Protein AF-A0A9X4ACW6-F1 (afdb_monomer_lite)

Secondary structure (DSSP, 8-state):
-PPEEEEEESS-TTS-S--EEEPPPTT---PPPGGGTEEEEEE-TTS-B-GGG-EEE-TT--TTS-EEEEEEEEEE-TT--EEEEEEEEEEE-HHHHHHHHTTPPPHHHHHHHHHHHHHHHHHHHHHHHHHHHHHHHHHHHHHHHHHT-

Radius of gyration: 24.6 Å; chains: 1; bounding box: 65×31×66 Å

Organism: Lactobacillus amylovorus (NCBI:txid1604)

Sequence (149 aa):
MNPTIKVLNLQDPKADPNPYVEAVSSDDDVTYNLEDWVKVIAKDSAGHDISDRVVYDASAVDYTKAGDYPVEVSVMDDQFNMSSAFFTVHVLSPKEVRMVESGRPLRRESEVKRVARAEKIERIVDKISYIVIFAVIIGVLIFTYLDAF

pLDDT: mean 88.84, std 5.5, range [67.12, 96.38]

Foldseek 3Di:
DAKDKDKAFPVDRVDALAEEAEQDAPPDPDDDDSVVTIDMWIADPVGDTPSVQKDKDCVQDHSNDFDWGKIKIKGADPVRHIDIDIHIHGHDYPVRVVCVVVVHDDPVRVVVVVVVVVVVVVVVVVVVVVVVVVVVVVVVVVVVVVVVD

Structure (mmCIF, N/CA/C/O backbone):
data_AF-A0A9X4ACW6-F1
#
_entry.id   AF-A0A9X4ACW6-F1
#
loop_
_atom_site.group_PDB
_atom_site.id
_atom_site.type_symbol
_atom_site.label_atom_id
_atom_site.label_alt_id
_atom_site.label_comp_id
_atom_site.label_asym_id
_atom_site.label_entity_id
_atom_site.label_seq_id
_atom_site.pdbx_PDB_ins_code
_atom_site.Cartn_x
_atom_site.Cartn_y
_atom_site.Cartn_z
_atom_site.occupancy
_atom_site.B_iso_or_equiv
_atom_site.auth_seq_id
_atom_site.auth_comp_id
_atom_site.auth_asym_id
_atom_site.auth_atom_id
_atom_site.pdbx_PDB_model_num
ATOM 1 N N . MET A 1 1 ? 20.607 -6.029 -10.279 1.00 81.69 1 MET A N 1
ATOM 2 C CA . MET A 1 1 ? 20.011 -4.965 -9.434 1.00 81.69 1 MET A CA 1
ATOM 3 C C . MET A 1 1 ? 18.516 -5.118 -9.582 1.00 81.69 1 MET A C 1
ATOM 5 O O . MET A 1 1 ? 18.087 -5.351 -10.700 1.00 81.69 1 MET A O 1
ATOM 9 N N . ASN A 1 2 ? 17.753 -5.029 -8.497 1.00 89.81 2 ASN A N 1
ATOM 10 C CA . ASN A 1 2 ? 16.322 -5.319 -8.560 1.00 89.81 2 ASN A CA 1
ATOM 11 C C . ASN A 1 2 ? 15.560 -4.203 -9.292 1.00 89.81 2 ASN A C 1
ATOM 13 O O . ASN A 1 2 ? 15.958 -3.035 -9.189 1.00 89.81 2 ASN A O 1
ATOM 17 N N . PRO A 1 3 ? 14.466 -4.537 -9.994 1.00 92.44 3 PRO A N 1
ATOM 18 C CA . PRO A 1 3 ? 13.597 -3.539 -10.592 1.00 92.44 3 PRO A CA 1
ATOM 19 C C . PRO A 1 3 ? 12.916 -2.677 -9.521 1.00 92.44 3 PRO A C 1
ATOM 21 O O . PRO A 1 3 ? 12.760 -3.066 -8.359 1.00 92.44 3 PRO A O 1
ATOM 24 N N . THR A 1 4 ? 12.504 -1.476 -9.913 1.00 94.62 4 THR A N 1
ATOM 25 C CA . THR A 1 4 ? 11.766 -0.548 -9.049 1.00 94.62 4 THR A CA 1
ATOM 26 C C . THR A 1 4 ? 10.294 -0.554 -9.429 1.00 94.62 4 THR A C 1
ATOM 28 O O . THR A 1 4 ? 9.976 -0.381 -10.602 1.00 94.62 4 THR A O 1
ATOM 31 N N . ILE A 1 5 ? 9.408 -0.667 -8.438 1.00 95.00 5 ILE A N 1
ATOM 32 C CA . ILE A 1 5 ? 7.956 -0.555 -8.610 1.00 95.00 5 ILE A CA 1
ATOM 33 C C . ILE A 1 5 ? 7.465 0.733 -7.948 1.00 95.00 5 ILE A C 1
ATOM 35 O O . ILE A 1 5 ? 7.887 1.085 -6.845 1.00 95.00 5 ILE A O 1
ATOM 39 N N . LYS A 1 6 ? 6.555 1.437 -8.620 1.00 94.44 6 LYS A N 1
ATOM 40 C CA . LYS A 1 6 ? 5.782 2.546 -8.060 1.00 94.44 6 LYS A CA 1
ATOM 41 C C . LYS A 1 6 ? 4.303 2.301 -8.309 1.00 94.44 6 LYS A C 1
ATOM 43 O O . LYS A 1 6 ? 3.891 2.197 -9.459 1.00 94.44 6 LYS A O 1
ATOM 48 N N . VAL A 1 7 ? 3.522 2.260 -7.236 1.00 93.94 7 VAL A N 1
ATOM 49 C CA . VAL A 1 7 ? 2.059 2.215 -7.299 1.00 93.94 7 VAL A CA 1
ATOM 50 C C . VAL A 1 7 ? 1.537 3.636 -7.124 1.00 93.94 7 VAL A C 1
ATOM 52 O O . VAL A 1 7 ? 1.929 4.328 -6.184 1.00 93.94 7 VAL A O 1
ATOM 55 N N . LEU A 1 8 ? 0.706 4.088 -8.055 1.00 93.06 8 LEU A N 1
ATOM 56 C CA . LEU A 1 8 ? 0.144 5.434 -8.090 1.00 93.06 8 LEU A CA 1
ATOM 57 C C . LEU A 1 8 ? -1.377 5.349 -8.153 1.00 93.06 8 LEU A C 1
ATOM 59 O O . LEU A 1 8 ? -1.923 4.438 -8.769 1.00 93.06 8 LEU A O 1
ATOM 63 N N . ASN A 1 9 ? -2.057 6.330 -7.574 1.00 92.12 9 ASN A N 1
ATOM 64 C CA . ASN A 1 9 ? -3.482 6.508 -7.810 1.00 92.12 9 ASN A CA 1
ATOM 65 C C . ASN A 1 9 ? -3.703 6.937 -9.273 1.00 92.12 9 ASN A C 1
ATOM 67 O O . ASN A 1 9 ? -2.991 7.813 -9.780 1.00 92.12 9 ASN A O 1
ATOM 71 N N . LEU A 1 10 ? -4.660 6.306 -9.959 1.00 90.06 10 LEU A N 1
ATOM 72 C CA . LEU A 1 10 ? -4.919 6.563 -11.379 1.00 90.06 10 LEU A CA 1
ATOM 73 C C . LEU A 1 10 ? -5.471 7.976 -11.633 1.00 90.06 10 LEU A C 1
ATOM 75 O O . LEU A 1 10 ? -5.164 8.579 -12.662 1.00 90.06 10 LEU A O 1
ATOM 79 N N . GLN A 1 11 ? -6.265 8.508 -10.701 1.00 88.62 11 GLN A N 1
ATOM 80 C CA . GLN A 1 11 ? -6.917 9.814 -10.828 1.00 88.62 11 GLN A CA 1
ATOM 81 C C . GLN A 1 11 ? -5.981 10.966 -10.445 1.00 88.62 11 GLN A C 1
ATOM 83 O O . GLN A 1 11 ? -5.925 11.974 -11.150 1.00 88.62 11 GLN A O 1
ATOM 88 N N . ASP A 1 12 ? -5.225 10.818 -9.356 1.00 88.81 12 ASP A N 1
ATOM 89 C CA . ASP A 1 12 ? -4.235 11.805 -8.914 1.00 88.81 12 ASP A CA 1
ATOM 90 C C . ASP A 1 12 ? -2.945 11.118 -8.438 1.00 88.81 12 ASP A C 1
ATOM 92 O O . ASP A 1 12 ? -2.895 10.645 -7.307 1.00 88.81 12 ASP A O 1
ATOM 96 N N . PRO A 1 13 ? -1.850 11.141 -9.219 1.00 89.44 13 PRO A N 1
ATOM 97 C CA . PRO A 1 13 ? -0.582 10.510 -8.846 1.00 89.44 13 PRO A CA 1
ATOM 98 C C . PRO A 1 13 ? 0.053 10.992 -7.529 1.00 89.44 13 PRO A C 1
ATOM 100 O O . PRO A 1 13 ? 1.030 10.388 -7.083 1.00 89.44 13 PRO A O 1
ATOM 103 N N . LYS A 1 14 ? -0.421 12.101 -6.941 1.00 85.81 14 LYS A N 1
ATOM 104 C CA . LYS A 1 14 ? 0.024 12.597 -5.627 1.00 85.81 14 LYS A CA 1
ATOM 105 C C . LYS A 1 14 ? -0.871 12.146 -4.473 1.00 85.81 14 LYS A C 1
ATOM 107 O O . LYS A 1 14 ? -0.466 12.300 -3.320 1.00 85.81 14 LYS A O 1
ATOM 112 N N . ALA A 1 15 ? -2.068 11.652 -4.770 1.00 86.81 15 ALA A N 1
ATOM 113 C CA . ALA A 1 15 ? -2.978 11.105 -3.783 1.00 86.81 15 ALA A CA 1
ATOM 114 C C . ALA A 1 15 ? -2.515 9.720 -3.313 1.00 86.81 15 ALA A C 1
ATOM 116 O O . ALA A 1 15 ? -1.642 9.086 -3.911 1.00 86.81 15 ALA A O 1
ATOM 117 N N . ASP A 1 16 ? -3.116 9.260 -2.218 1.00 87.38 16 ASP A N 1
ATOM 118 C CA . ASP A 1 16 ? -2.911 7.904 -1.724 1.00 87.38 16 ASP A CA 1
ATOM 119 C C . ASP A 1 16 ? -3.352 6.887 -2.805 1.00 87.38 16 ASP A C 1
ATOM 121 O O . ASP A 1 16 ? -4.476 6.995 -3.314 1.00 87.38 16 ASP A O 1
ATOM 125 N N . PRO A 1 17 ? -2.486 5.935 -3.208 1.00 89.50 17 PRO A N 1
ATOM 126 C CA . PRO A 1 17 ? -2.845 4.880 -4.152 1.00 89.50 17 PRO A CA 1
ATOM 127 C C . PRO A 1 17 ? -3.859 3.872 -3.598 1.00 89.50 17 PRO A C 1
ATOM 129 O O . PRO A 1 17 ? -4.384 3.091 -4.381 1.00 89.50 17 PRO A O 1
ATOM 132 N N . ASN A 1 18 ? -4.139 3.864 -2.292 1.00 91.06 18 ASN A N 1
ATOM 133 C CA . ASN A 1 18 ? -5.057 2.915 -1.664 1.00 91.06 18 ASN A CA 1
ATOM 134 C C . ASN A 1 18 ? -6.530 3.263 -1.971 1.00 91.06 18 ASN A C 1
ATOM 136 O O . ASN A 1 18 ? -7.016 4.307 -1.520 1.00 91.06 18 ASN A O 1
ATOM 140 N N . PRO A 1 19 ? -7.268 2.421 -2.721 1.00 90.06 19 PRO A N 1
ATOM 141 C CA . PRO A 1 19 ? -8.664 2.690 -3.045 1.00 90.06 19 PRO A CA 1
ATOM 142 C C . PRO A 1 19 ? -9.606 2.368 -1.879 1.00 90.06 19 PRO A C 1
ATOM 144 O O . PRO A 1 19 ? -9.357 1.464 -1.079 1.00 90.06 19 PRO A O 1
ATOM 147 N N . TYR A 1 20 ? -10.736 3.077 -1.842 1.00 88.06 20 TYR A N 1
ATOM 148 C CA . TYR A 1 20 ? -11.863 2.809 -0.950 1.00 88.06 20 TYR A CA 1
ATOM 149 C C . TYR A 1 20 ? -13.054 2.335 -1.776 1.00 88.06 20 TYR A C 1
ATOM 151 O O . TYR A 1 20 ? -13.454 3.015 -2.722 1.00 88.06 20 TYR A O 1
ATOM 159 N N . VAL A 1 21 ? -13.626 1.191 -1.414 1.00 89.50 21 VAL A N 1
ATOM 160 C CA . VAL A 1 21 ? -14.742 0.562 -2.133 1.00 89.50 21 VAL A CA 1
ATOM 161 C C . VAL A 1 21 ? -15.837 0.164 -1.162 1.00 89.50 21 VAL A C 1
ATOM 163 O O . VAL A 1 21 ? -15.552 -0.195 -0.024 1.00 89.50 21 VAL A O 1
ATOM 166 N N . GLU A 1 22 ? -17.095 0.238 -1.581 1.00 89.50 22 GLU A N 1
ATOM 167 C CA . GLU A 1 22 ? -18.204 -0.281 -0.780 1.00 89.50 22 GLU A CA 1
ATOM 168 C C . GLU A 1 22 ? -18.274 -1.808 -0.898 1.00 89.50 22 GLU A C 1
ATOM 170 O O . GLU A 1 22 ? -18.028 -2.366 -1.966 1.00 89.50 22 GLU A O 1
ATOM 175 N N . ALA A 1 23 ? -18.599 -2.479 0.207 1.00 88.50 23 ALA A N 1
ATOM 176 C CA . ALA A 1 23 ? -18.815 -3.914 0.229 1.00 88.50 23 ALA A CA 1
ATOM 177 C C . ALA A 1 23 ? -20.022 -4.284 -0.644 1.00 88.50 23 ALA A C 1
ATOM 179 O O . ALA A 1 23 ? -21.119 -3.754 -0.447 1.00 88.50 23 ALA A O 1
ATOM 180 N N . VAL A 1 24 ? -19.822 -5.213 -1.574 1.00 87.12 24 VAL A N 1
ATOM 181 C CA . VAL A 1 24 ? -20.888 -5.737 -2.439 1.00 87.12 24 VAL A CA 1
ATOM 182 C C . VAL A 1 24 ? -21.688 -6.810 -1.713 1.00 87.12 24 VAL A C 1
ATOM 184 O O . VAL A 1 24 ? -21.199 -7.429 -0.762 1.00 87.12 24 VAL A O 1
ATOM 187 N N . SER A 1 25 ? -22.937 -7.034 -2.128 1.00 80.88 25 SER A N 1
ATOM 188 C CA . SER A 1 25 ? -23.693 -8.149 -1.563 1.00 80.88 25 SER A CA 1
ATOM 189 C C . SER A 1 25 ? -23.102 -9.472 -2.055 1.00 80.88 25 SER A C 1
ATOM 191 O O . SER A 1 25 ? -22.572 -9.554 -3.159 1.00 80.88 25 SER A O 1
ATOM 193 N N . SER A 1 26 ? -23.195 -10.526 -1.242 1.00 75.75 26 SER A N 1
ATOM 194 C CA . SER A 1 26 ? -22.723 -11.866 -1.622 1.00 75.75 26 SER A CA 1
ATOM 195 C C . SER A 1 26 ? -23.455 -12.454 -2.831 1.00 75.75 26 SER A C 1
ATOM 197 O O . SER A 1 26 ? -22.985 -13.432 -3.405 1.00 75.75 26 SER A O 1
ATOM 199 N N . ASP A 1 27 ? -24.610 -11.882 -3.177 1.00 74.69 27 ASP A N 1
ATOM 200 C CA . ASP A 1 27 ? -25.443 -12.305 -4.299 1.00 74.69 27 ASP A CA 1
ATOM 201 C C . ASP A 1 27 ? -25.062 -11.580 -5.604 1.00 74.69 27 ASP A C 1
ATOM 203 O O . ASP A 1 27 ? -25.511 -11.982 -6.679 1.00 74.69 27 ASP A O 1
ATOM 207 N N . ASP A 1 28 ? -24.221 -10.541 -5.525 1.00 76.56 28 ASP A N 1
ATOM 208 C CA . ASP A 1 28 ? -23.743 -9.791 -6.681 1.00 76.56 28 ASP A CA 1
ATOM 209 C C . ASP A 1 28 ? -22.416 -10.375 -7.191 1.00 76.56 28 ASP A C 1
ATOM 211 O O . ASP A 1 28 ? -21.410 -10.410 -6.482 1.00 76.56 28 ASP A O 1
ATOM 215 N N . ASP A 1 29 ? -22.385 -10.782 -8.460 1.00 70.06 29 ASP A N 1
ATOM 216 C CA . ASP A 1 29 ? -21.148 -11.164 -9.150 1.00 70.06 29 ASP A CA 1
ATOM 217 C C . ASP A 1 29 ? -20.430 -9.905 -9.661 1.00 70.06 29 ASP A C 1
ATOM 219 O O . ASP A 1 29 ? -20.520 -9.529 -10.833 1.00 70.06 29 ASP A O 1
ATOM 223 N N . VAL A 1 30 ? -19.782 -9.181 -8.744 1.00 75.12 30 VAL A N 1
ATOM 224 C CA . VAL A 1 30 ? -18.997 -7.987 -9.078 1.00 75.12 30 VAL A CA 1
ATOM 225 C C . VAL A 1 30 ? -17.527 -8.362 -9.192 1.00 75.12 30 VAL A C 1
ATOM 227 O O . VAL A 1 30 ? -16.854 -8.635 -8.202 1.00 75.12 30 VAL A O 1
ATOM 230 N N . THR A 1 31 ? -17.010 -8.317 -10.417 1.00 74.25 31 THR A N 1
ATOM 231 C CA . THR A 1 31 ? -15.571 -8.398 -10.677 1.00 74.25 31 THR A CA 1
ATOM 232 C C . THR A 1 31 ? -14.998 -6.987 -10.768 1.00 74.25 31 THR A C 1
ATOM 234 O O . THR A 1 31 ? -15.375 -6.217 -11.651 1.00 74.25 31 THR A O 1
ATOM 237 N N . TYR A 1 32 ? -14.076 -6.648 -9.870 1.00 81.81 32 TYR A N 1
ATOM 238 C CA . TYR A 1 32 ? -13.339 -5.387 -9.914 1.00 81.81 32 TYR A CA 1
ATOM 239 C C . TYR A 1 32 ? -12.023 -5.549 -10.673 1.00 81.81 32 TYR A C 1
ATOM 241 O O . TYR A 1 32 ? -11.275 -6.493 -10.418 1.00 81.81 32 TYR A O 1
ATOM 249 N N . ASN A 1 33 ? -11.713 -4.607 -11.567 1.00 87.38 33 ASN A N 1
ATOM 250 C CA . ASN A 1 33 ? -10.390 -4.514 -12.171 1.00 87.38 33 ASN A CA 1
ATOM 251 C C . ASN A 1 33 ? -9.539 -3.503 -11.390 1.00 87.38 33 ASN A C 1
ATOM 253 O O . ASN A 1 33 ? -9.882 -2.328 -11.292 1.00 87.38 33 ASN A O 1
ATOM 257 N N . LEU A 1 34 ? -8.416 -3.952 -10.826 1.00 87.75 34 LEU A N 1
ATOM 258 C CA . LEU A 1 34 ? -7.535 -3.094 -10.027 1.00 87.75 34 LEU A CA 1
ATOM 259 C C . LEU A 1 34 ? -6.911 -1.960 -10.849 1.00 87.75 34 LEU A C 1
ATOM 261 O O . LEU A 1 34 ? -6.634 -0.887 -10.311 1.00 87.75 34 LEU A O 1
ATOM 265 N N . GLU A 1 35 ? -6.731 -2.178 -12.151 1.00 88.19 35 GLU A N 1
ATOM 266 C CA . GLU A 1 35 ? -6.189 -1.181 -13.078 1.00 88.19 35 GLU A CA 1
ATOM 267 C C . GLU A 1 35 ? -7.095 0.050 -13.229 1.00 88.19 35 GLU A C 1
ATOM 269 O O . GLU A 1 35 ? -6.618 1.108 -13.637 1.00 88.19 35 GLU A O 1
ATOM 274 N N . ASP A 1 36 ? -8.372 -0.046 -12.840 1.00 89.00 36 ASP A N 1
ATOM 275 C CA . ASP A 1 36 ? -9.300 1.092 -12.827 1.00 89.00 36 ASP A CA 1
ATOM 276 C C . ASP A 1 36 ? -9.019 2.064 -11.667 1.00 89.00 36 ASP A C 1
ATOM 278 O O . ASP A 1 36 ? -9.495 3.204 -11.664 1.00 89.00 36 ASP A O 1
ATOM 282 N N . TRP A 1 37 ? -8.249 1.634 -10.663 1.00 88.88 37 TRP A N 1
ATOM 283 C CA . TRP A 1 37 ? -7.966 2.413 -9.454 1.00 88.88 37 TRP A CA 1
ATOM 284 C C . TRP A 1 37 ? -6.507 2.822 -9.342 1.00 88.88 37 TRP A C 1
ATOM 286 O O . TRP A 1 37 ? -6.203 3.946 -8.924 1.00 88.88 37 TRP A O 1
ATOM 296 N N . VAL A 1 38 ? -5.603 1.920 -9.718 1.00 92.19 38 VAL A N 1
ATOM 297 C CA . VAL A 1 38 ? -4.166 2.120 -9.561 1.00 92.19 38 VAL A CA 1
ATOM 298 C C . VAL A 1 38 ? -3.437 2.033 -10.889 1.00 92.19 38 VAL A C 1
ATOM 300 O O . VAL A 1 38 ? -3.741 1.225 -11.759 1.00 92.19 38 VAL A O 1
ATOM 303 N N . LYS A 1 39 ? -2.404 2.861 -11.014 1.00 93.75 39 LYS A N 1
ATOM 304 C CA . LYS A 1 39 ? -1.408 2.784 -12.071 1.00 93.75 39 LYS A CA 1
ATOM 305 C C . LYS A 1 39 ? -0.099 2.292 -11.480 1.00 93.75 39 LYS A C 1
ATOM 307 O O . LYS A 1 39 ? 0.524 2.993 -10.680 1.00 93.75 39 LYS A O 1
ATOM 312 N N . VAL A 1 40 ? 0.353 1.124 -11.917 1.00 94.38 40 VAL A N 1
ATOM 313 C CA . VAL A 1 40 ? 1.677 0.612 -11.562 1.00 94.38 40 VAL A CA 1
ATOM 314 C C . VAL A 1 40 ? 2.678 0.986 -12.645 1.00 94.38 40 VAL A C 1
ATOM 316 O O . VAL A 1 40 ? 2.431 0.807 -13.833 1.00 94.38 40 VAL A O 1
ATOM 319 N N . ILE A 1 41 ? 3.816 1.530 -12.220 1.00 94.31 41 ILE A N 1
ATOM 320 C CA . ILE A 1 41 ? 4.968 1.796 -13.076 1.00 94.31 41 ILE A CA 1
ATOM 321 C C . ILE A 1 41 ? 6.136 0.969 -12.555 1.00 94.31 41 ILE A C 1
ATOM 323 O O . ILE A 1 41 ? 6.565 1.156 -11.412 1.00 94.31 41 ILE A O 1
ATOM 327 N N . ALA A 1 42 ? 6.676 0.100 -13.401 1.00 95.75 42 ALA A N 1
ATOM 328 C CA . ALA A 1 42 ? 7.852 -0.699 -13.110 1.00 95.75 42 ALA A CA 1
ATOM 329 C C . ALA A 1 42 ? 9.002 -0.333 -14.053 1.00 95.75 42 ALA A C 1
ATOM 331 O O . ALA A 1 42 ? 8.814 -0.167 -15.258 1.00 95.75 42 ALA A O 1
ATOM 332 N N . LYS A 1 43 ? 10.206 -0.193 -13.496 1.00 94.94 43 LYS A N 1
ATOM 333 C CA . LYS A 1 43 ? 11.428 0.057 -14.266 1.00 94.94 43 LYS A CA 1
ATOM 334 C C . LYS A 1 43 ? 12.513 -0.941 -13.916 1.00 94.94 43 LYS A C 1
ATOM 336 O O . LYS A 1 43 ? 12.710 -1.238 -12.735 1.00 94.94 43 LYS A O 1
ATOM 341 N N . ASP A 1 44 ? 13.231 -1.413 -14.927 1.00 93.81 44 ASP A N 1
ATOM 342 C CA . ASP A 1 44 ? 14.418 -2.239 -14.726 1.00 93.81 44 ASP A CA 1
ATOM 343 C C . ASP A 1 44 ? 15.580 -1.419 -14.127 1.00 93.81 44 ASP A C 1
ATOM 345 O O . ASP A 1 44 ? 15.497 -0.202 -13.917 1.00 93.81 44 ASP A O 1
ATOM 349 N N . SER A 1 45 ? 16.695 -2.094 -13.854 1.00 90.25 45 SER A N 1
ATOM 350 C CA . SER A 1 45 ? 17.890 -1.438 -13.310 1.00 90.25 45 SER A CA 1
ATOM 351 C C . SER A 1 45 ? 18.588 -0.465 -14.274 1.00 90.25 45 SER A C 1
ATOM 353 O O . SER A 1 45 ? 19.355 0.385 -13.819 1.00 90.25 45 SER A O 1
ATOM 355 N N . ALA A 1 46 ? 18.313 -0.550 -15.579 1.00 90.44 46 ALA A N 1
ATOM 356 C CA . ALA A 1 46 ? 18.805 0.365 -16.608 1.00 90.44 46 ALA A CA 1
ATOM 357 C C . ALA A 1 46 ? 17.837 1.538 -16.881 1.00 90.44 46 ALA A C 1
ATOM 359 O O . ALA A 1 46 ? 18.180 2.470 -17.609 1.00 90.44 46 ALA A O 1
ATOM 360 N N . GLY A 1 47 ? 16.653 1.532 -16.262 1.00 90.75 47 GLY A N 1
ATOM 361 C CA . GLY A 1 47 ? 15.613 2.543 -16.411 1.00 90.75 47 GLY A CA 1
ATOM 362 C C . GLY A 1 47 ? 14.616 2.288 -17.547 1.00 90.75 47 GLY A C 1
ATOM 363 O O . GLY A 1 47 ? 13.788 3.174 -17.798 1.00 90.75 47 GLY A O 1
ATOM 364 N N . HIS A 1 4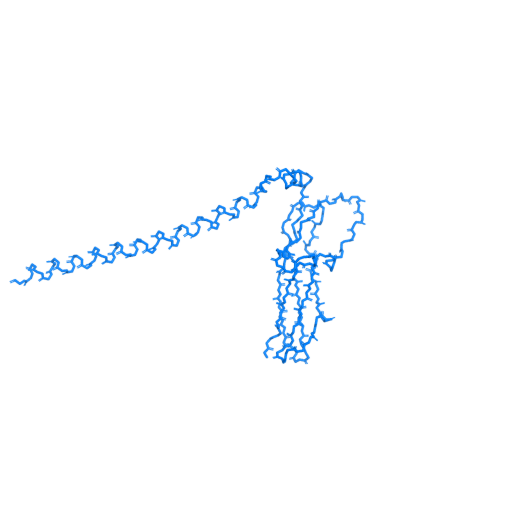8 ? 14.666 1.126 -18.207 1.00 93.12 48 HIS A N 1
ATOM 365 C CA . HIS A 1 48 ? 13.667 0.706 -19.189 1.00 93.12 48 HIS A CA 1
ATOM 366 C C . HIS A 1 48 ? 12.334 0.406 -18.507 1.00 93.12 48 HIS A C 1
ATOM 368 O O . HIS A 1 48 ? 12.290 -0.063 -17.370 1.00 93.12 48 HIS A O 1
ATOM 374 N N . ASP A 1 49 ? 11.246 0.699 -19.212 1.00 95.56 49 ASP A N 1
ATOM 375 C CA . ASP A 1 49 ? 9.894 0.413 -18.748 1.00 95.56 49 ASP A CA 1
ATOM 376 C C . ASP A 1 49 ? 9.597 -1.083 -18.897 1.00 95.56 49 ASP A C 1
ATOM 378 O O . ASP A 1 49 ? 9.779 -1.642 -19.976 1.00 95.56 49 ASP A O 1
ATOM 382 N N . ILE A 1 50 ? 9.173 -1.708 -17.801 1.00 95.75 50 ILE A N 1
ATOM 383 C CA . ILE A 1 50 ? 8.755 -3.117 -17.731 1.00 95.75 50 ILE A CA 1
ATOM 384 C C . ILE A 1 50 ? 7.374 -3.245 -17.066 1.00 95.75 50 ILE A C 1
ATOM 386 O O . ILE A 1 50 ? 7.040 -4.277 -16.482 1.00 95.75 50 ILE A O 1
ATOM 390 N N . SER A 1 51 ? 6.583 -2.165 -17.085 1.00 94.94 51 SER A N 1
ATOM 391 C CA . SER A 1 51 ? 5.256 -2.101 -16.451 1.00 94.94 51 SER A CA 1
ATOM 392 C C . SER A 1 51 ? 4.253 -3.090 -17.054 1.00 94.94 51 SER A C 1
ATOM 394 O O . SER A 1 51 ? 3.305 -3.477 -16.383 1.00 94.94 51 SER A O 1
ATOM 396 N N . ASP A 1 52 ? 4.478 -3.532 -18.291 1.00 94.12 52 ASP A N 1
ATOM 397 C CA . ASP A 1 52 ? 3.688 -4.544 -19.003 1.00 94.12 52 ASP A CA 1
ATOM 398 C C . ASP A 1 52 ? 3.819 -5.959 -18.414 1.00 94.12 52 ASP A C 1
ATOM 400 O O . ASP A 1 52 ? 3.008 -6.832 -18.711 1.00 94.12 52 ASP A O 1
ATOM 404 N N . ARG A 1 53 ? 4.827 -6.189 -17.566 1.00 94.19 53 ARG A N 1
ATOM 405 C CA . ARG A 1 53 ? 5.110 -7.486 -16.928 1.00 94.19 53 ARG A CA 1
ATOM 406 C C . ARG A 1 53 ? 4.631 -7.569 -15.484 1.00 94.19 53 ARG A C 1
ATOM 408 O O . ARG A 1 53 ? 4.950 -8.531 -14.786 1.00 94.19 53 ARG A O 1
ATOM 415 N N . VAL A 1 54 ? 3.948 -6.532 -15.009 1.00 94.88 54 VAL A N 1
ATOM 416 C CA . VAL A 1 54 ? 3.451 -6.462 -13.639 1.00 94.88 54 VAL A CA 1
ATOM 417 C C . VAL A 1 54 ? 2.356 -7.503 -13.431 1.00 94.88 54 VAL A C 1
ATOM 419 O O . VAL A 1 54 ? 1.433 -7.621 -14.233 1.00 94.88 54 VAL A O 1
ATOM 422 N N . VAL A 1 55 ? 2.449 -8.230 -12.322 1.00 93.94 55 VAL A N 1
ATOM 423 C CA . VAL A 1 55 ? 1.446 -9.202 -11.886 1.00 93.94 55 VAL A CA 1
ATOM 424 C C . VAL A 1 55 ? 0.821 -8.716 -10.585 1.00 93.94 55 VAL A C 1
ATOM 426 O O . VAL A 1 55 ? 1.534 -8.367 -9.642 1.00 93.94 55 VAL A O 1
ATOM 429 N N . TYR A 1 56 ? -0.510 -8.715 -10.541 1.00 93.44 56 TYR A N 1
ATOM 430 C CA . TYR A 1 56 ? -1.301 -8.381 -9.359 1.00 93.44 56 TYR A CA 1
ATOM 431 C C . TYR A 1 56 ? -1.810 -9.662 -8.696 1.00 93.44 56 TYR A C 1
ATOM 433 O O . TYR A 1 56 ? -2.433 -10.492 -9.359 1.00 93.44 56 TYR A O 1
ATOM 441 N N . ASP A 1 57 ? -1.599 -9.796 -7.390 1.00 92.31 57 ASP A N 1
ATOM 442 C CA . ASP A 1 57 ? -2.238 -10.821 -6.568 1.00 92.31 57 ASP A CA 1
ATOM 443 C C . ASP A 1 57 ? -3.284 -10.177 -5.653 1.00 92.31 57 ASP A C 1
ATOM 445 O O . ASP A 1 57 ? -2.973 -9.581 -4.619 1.00 92.31 57 ASP A O 1
ATOM 449 N N . ALA A 1 58 ? -4.543 -10.296 -6.075 1.00 89.88 58 ALA A N 1
ATOM 450 C CA . ALA A 1 58 ? -5.723 -9.829 -5.353 1.00 89.88 58 ALA A CA 1
ATOM 451 C C . ALA A 1 58 ? -6.538 -10.981 -4.746 1.00 89.88 58 ALA A C 1
ATOM 453 O O . ALA A 1 58 ? -7.668 -10.771 -4.310 1.00 89.88 58 ALA A O 1
ATOM 454 N N . SER A 1 59 ? -5.996 -12.203 -4.726 1.00 89.19 59 SER A N 1
ATOM 455 C CA . SER A 1 59 ? -6.733 -13.409 -4.313 1.00 89.19 59 SER A CA 1
ATOM 456 C C . SER A 1 59 ? -7.231 -13.358 -2.865 1.00 89.19 59 SER A C 1
ATOM 458 O O . SER A 1 59 ? -8.197 -14.031 -2.511 1.00 89.19 59 SER A O 1
ATOM 460 N N . ALA A 1 60 ? -6.588 -12.541 -2.030 1.00 88.56 60 ALA A N 1
ATOM 461 C CA . ALA A 1 60 ? -6.951 -12.333 -0.636 1.00 88.56 60 ALA A CA 1
ATOM 462 C C . ALA A 1 60 ? -8.046 -11.271 -0.421 1.00 88.56 60 ALA A C 1
ATOM 464 O O . ALA A 1 60 ? -8.512 -11.122 0.710 1.00 88.56 60 ALA A O 1
ATOM 465 N N . VAL A 1 61 ? -8.435 -10.512 -1.454 1.00 90.25 61 VAL A N 1
ATOM 466 C CA . VAL A 1 61 ? -9.409 -9.420 -1.325 1.00 90.25 61 VAL A CA 1
ATOM 467 C C . VAL A 1 61 ? -10.826 -9.983 -1.309 1.00 90.25 61 VAL A C 1
ATOM 469 O O . VAL A 1 61 ? -11.301 -10.546 -2.291 1.00 90.25 61 VAL A O 1
ATOM 472 N N . ASP A 1 62 ? -11.522 -9.793 -0.190 1.00 90.50 62 ASP A N 1
ATOM 473 C CA . ASP A 1 62 ? -12.935 -10.141 -0.052 1.00 90.50 62 ASP A CA 1
ATOM 474 C C . ASP A 1 62 ? -13.789 -8.872 -0.139 1.00 90.50 62 ASP A C 1
ATOM 476 O O . ASP A 1 62 ? -13.925 -8.118 0.824 1.00 90.50 62 ASP A O 1
ATOM 480 N N . TYR A 1 63 ? -14.376 -8.644 -1.314 1.00 89.75 63 TYR A N 1
ATOM 481 C CA . TYR A 1 63 ? -15.222 -7.480 -1.583 1.00 89.75 63 TYR A CA 1
ATOM 482 C C . TYR A 1 63 ? -16.590 -7.537 -0.893 1.00 89.75 63 TYR A C 1
ATOM 484 O O . TYR A 1 63 ? -17.296 -6.533 -0.877 1.00 89.75 63 TYR A O 1
ATOM 492 N N . THR A 1 64 ? -16.978 -8.670 -0.301 1.00 90.31 64 THR A N 1
ATOM 493 C CA . THR A 1 64 ? -18.268 -8.804 0.402 1.00 90.31 64 THR A CA 1
ATOM 494 C C . THR A 1 64 ? -18.186 -8.368 1.861 1.00 90.31 64 THR A C 1
ATOM 496 O O . THR A 1 64 ? -19.202 -8.169 2.535 1.00 90.31 64 THR A O 1
ATOM 499 N N . LYS A 1 65 ? -16.965 -8.202 2.381 1.00 90.38 65 LYS A N 1
ATOM 500 C CA . LYS A 1 65 ? -16.723 -7.970 3.800 1.00 90.38 65 LYS A CA 1
ATOM 501 C C . LYS A 1 65 ? -15.866 -6.738 4.026 1.00 90.38 65 LYS A C 1
ATOM 503 O O . LYS A 1 65 ? -14.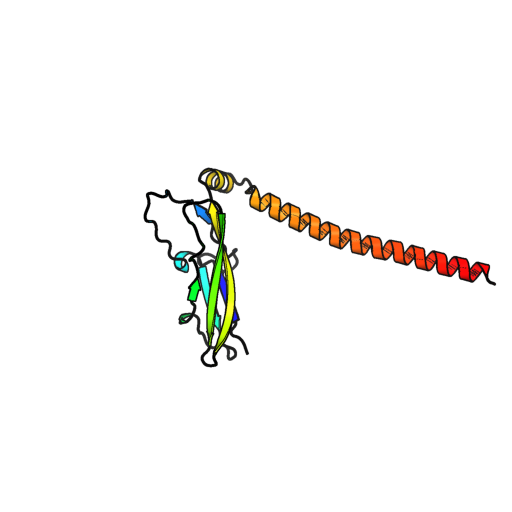784 -6.588 3.483 1.00 90.38 65 LYS A O 1
ATOM 508 N N . ALA A 1 66 ? -16.328 -5.876 4.927 1.00 91.25 66 ALA A N 1
ATOM 509 C CA . ALA A 1 66 ? -15.583 -4.682 5.292 1.00 91.25 66 ALA A CA 1
ATOM 510 C C . ALA A 1 66 ? -14.234 -5.028 5.951 1.00 91.25 66 ALA A C 1
ATOM 512 O O . ALA A 1 66 ? -14.175 -5.662 7.015 1.00 91.25 66 ALA A O 1
ATOM 513 N N . GLY A 1 67 ? -13.141 -4.562 5.362 1.00 90.75 67 GLY A N 1
ATOM 514 C CA . GLY A 1 67 ? -11.805 -5.094 5.594 1.00 90.75 67 GLY A CA 1
ATOM 515 C C . GLY A 1 67 ? -10.736 -4.261 4.897 1.00 90.75 67 GLY A C 1
ATOM 516 O O . GLY A 1 67 ? -11.024 -3.521 3.965 1.00 90.75 67 GLY A O 1
ATOM 517 N N . ASP A 1 68 ? -9.510 -4.367 5.394 1.00 92.12 68 ASP A N 1
ATOM 518 C CA . ASP A 1 68 ? -8.334 -3.776 4.765 1.00 92.12 68 ASP A CA 1
ATOM 519 C C . ASP A 1 68 ? -7.544 -4.933 4.156 1.00 92.12 68 ASP A C 1
ATOM 521 O O . ASP A 1 68 ? -7.035 -5.784 4.892 1.00 92.12 68 ASP A O 1
ATOM 525 N N . TYR A 1 69 ? -7.504 -5.003 2.828 1.00 92.62 69 TYR A N 1
ATOM 526 C CA . TYR A 1 69 ? -6.949 -6.145 2.108 1.00 92.62 69 TYR A CA 1
ATOM 527 C C . TYR A 1 69 ? -5.702 -5.719 1.329 1.00 92.62 69 TYR A C 1
ATOM 529 O O . TYR A 1 69 ? -5.816 -4.901 0.413 1.00 92.62 69 TYR A O 1
ATOM 537 N N . PRO A 1 70 ? -4.507 -6.223 1.682 1.00 93.31 70 PRO A N 1
ATOM 538 C CA . PRO A 1 70 ? -3.301 -5.934 0.923 1.00 93.31 70 PRO A CA 1
ATOM 539 C C . PRO A 1 70 ? -3.327 -6.689 -0.408 1.00 93.31 70 PRO A C 1
ATOM 541 O O . PRO A 1 70 ? -3.603 -7.887 -0.446 1.00 93.31 70 PRO A O 1
ATOM 544 N N . VAL A 1 71 ? -3.001 -5.983 -1.482 1.00 94.19 71 VAL A N 1
ATOM 545 C CA . VAL A 1 71 ? -2.768 -6.534 -2.816 1.00 94.19 71 VAL A CA 1
ATOM 546 C C . VAL A 1 71 ? -1.272 -6.485 -3.082 1.00 94.19 71 VAL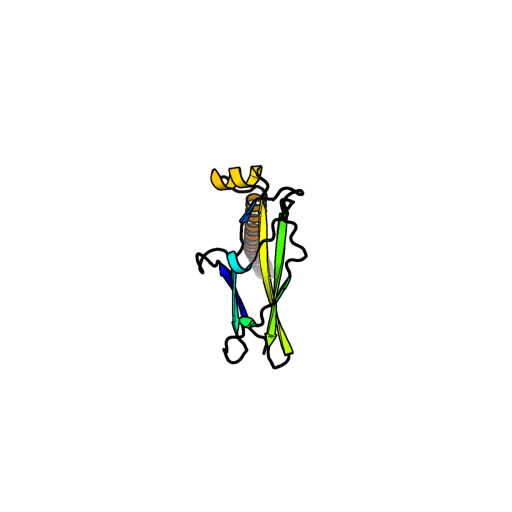 A C 1
ATOM 548 O O . VAL A 1 71 ? -0.649 -5.424 -2.952 1.00 94.19 71 VAL A O 1
ATOM 551 N N . GLU A 1 72 ? -0.695 -7.628 -3.447 1.00 94.06 72 GLU A N 1
ATOM 552 C CA . GLU A 1 72 ? 0.705 -7.696 -3.858 1.00 94.06 72 GLU A CA 1
ATOM 553 C C . GLU A 1 72 ? 0.832 -7.379 -5.345 1.00 94.06 72 GLU A C 1
ATOM 555 O O . GLU A 1 72 ? 0.064 -7.846 -6.184 1.00 94.06 72 GLU A O 1
ATOM 560 N N . VAL A 1 73 ? 1.837 -6.578 -5.669 1.00 94.75 73 VAL A N 1
ATOM 561 C CA . VAL A 1 73 ? 2.219 -6.237 -7.030 1.00 94.75 73 VAL A CA 1
ATOM 562 C C . VAL A 1 73 ? 3.660 -6.665 -7.214 1.00 94.75 73 VAL A C 1
ATOM 564 O O . VAL A 1 73 ? 4.536 -6.168 -6.508 1.00 94.75 73 VAL A O 1
ATOM 567 N N . SER A 1 74 ? 3.916 -7.556 -8.164 1.00 95.00 74 SER A N 1
ATOM 568 C CA . SER A 1 74 ? 5.253 -8.090 -8.419 1.00 95.00 74 SER A CA 1
ATOM 569 C C . SER A 1 74 ? 5.676 -7.889 -9.869 1.00 95.00 74 SER A C 1
ATOM 571 O O . SER A 1 74 ? 4.850 -7.811 -10.780 1.00 95.00 74 SER A O 1
ATOM 573 N N . VAL A 1 75 ? 6.984 -7.768 -10.088 1.00 96.38 75 VAL A N 1
ATOM 574 C CA . VAL A 1 75 ? 7.578 -7.709 -11.426 1.00 96.38 75 VAL A CA 1
ATOM 575 C C . VAL A 1 75 ? 8.906 -8.456 -11.438 1.00 96.38 75 VAL A C 1
ATOM 577 O O . VAL A 1 75 ? 9.666 -8.407 -10.465 1.00 96.38 75 VAL A O 1
ATOM 580 N N . MET A 1 76 ? 9.194 -9.120 -12.555 1.00 93.75 76 MET A N 1
ATOM 581 C CA . MET A 1 76 ? 10.463 -9.795 -12.807 1.00 93.75 76 MET A CA 1
ATOM 582 C C . MET A 1 76 ? 11.124 -9.217 -14.062 1.00 93.75 76 MET A C 1
ATOM 584 O O . MET A 1 76 ? 10.476 -9.067 -15.101 1.00 93.75 76 MET A O 1
ATOM 588 N N . ASP A 1 77 ? 12.410 -8.879 -13.960 1.00 92.75 77 ASP A N 1
ATOM 589 C CA . ASP A 1 77 ? 13.201 -8.410 -15.103 1.00 92.75 77 ASP A CA 1
ATOM 590 C C . ASP A 1 77 ? 13.750 -9.572 -15.960 1.00 92.75 77 ASP A C 1
ATOM 592 O O . ASP A 1 77 ? 13.619 -10.749 -15.617 1.00 92.75 77 ASP A O 1
ATOM 596 N N . ASP A 1 78 ? 14.371 -9.245 -17.099 1.00 90.62 78 ASP A N 1
ATOM 597 C CA . ASP A 1 78 ? 14.964 -10.230 -18.024 1.00 90.62 78 ASP A CA 1
ATOM 598 C C . ASP A 1 78 ? 16.146 -11.008 -17.416 1.00 90.62 78 ASP A C 1
ATOM 600 O O . ASP A 1 78 ? 16.580 -12.026 -17.957 1.00 90.62 78 ASP A O 1
ATOM 604 N N . GLN A 1 79 ? 16.680 -10.538 -16.288 1.00 91.81 79 GLN A N 1
ATOM 605 C CA . GLN A 1 79 ? 17.767 -11.152 -15.536 1.00 91.81 79 GLN A CA 1
ATOM 606 C C . GLN A 1 79 ? 17.261 -11.914 -14.302 1.00 91.81 79 GLN A C 1
ATOM 608 O O . GLN A 1 79 ? 18.069 -12.281 -13.447 1.00 91.81 79 GLN A O 1
ATOM 613 N N . PHE A 1 80 ? 15.952 -12.179 -14.217 1.00 91.31 80 PHE A N 1
ATOM 614 C CA . PHE A 1 80 ? 15.296 -12.906 -13.126 1.00 91.31 80 PHE A CA 1
ATOM 615 C C . PHE A 1 80 ? 15.392 -12.230 -11.748 1.00 91.31 80 PHE A C 1
ATOM 617 O O . PHE A 1 80 ? 15.199 -12.886 -10.721 1.00 91.31 80 PHE A O 1
ATOM 624 N N . ASN A 1 81 ? 15.660 -10.924 -11.683 1.00 92.56 81 ASN A N 1
ATOM 625 C CA . ASN A 1 81 ? 15.520 -10.178 -10.436 1.00 92.56 81 ASN A CA 1
ATOM 626 C C . ASN A 1 81 ? 14.047 -9.825 -10.223 1.00 92.56 81 ASN A C 1
ATOM 628 O O . ASN A 1 81 ? 13.376 -9.325 -11.127 1.00 92.56 81 ASN A O 1
ATOM 632 N N . MET A 1 82 ? 13.565 -10.037 -9.000 1.00 93.56 82 MET A N 1
ATOM 633 C CA . MET A 1 82 ? 12.191 -9.742 -8.604 1.00 93.56 82 MET A CA 1
ATOM 634 C C . MET A 1 82 ? 12.117 -8.527 -7.683 1.00 93.56 82 MET A C 1
ATOM 636 O O . MET A 1 82 ? 13.035 -8.238 -6.909 1.00 93.56 82 MET A O 1
ATOM 640 N N . SER A 1 83 ? 10.994 -7.827 -7.767 1.00 95.44 83 SER A N 1
ATOM 641 C CA . SER A 1 83 ? 10.615 -6.761 -6.849 1.00 95.44 83 SER A CA 1
ATOM 642 C C . SER A 1 83 ? 9.122 -6.860 -6.577 1.00 95.44 83 SER A C 1
ATOM 644 O O . SER A 1 83 ? 8.364 -7.201 -7.486 1.00 95.44 83 SER A O 1
ATOM 646 N N . SER A 1 84 ? 8.725 -6.551 -5.344 1.00 95.06 84 SER A N 1
ATOM 647 C CA . SER A 1 84 ? 7.327 -6.535 -4.916 1.00 95.06 84 SER A CA 1
ATOM 648 C C . SER A 1 84 ? 6.998 -5.216 -4.226 1.00 95.06 84 SER A C 1
ATOM 650 O O . SER A 1 84 ? 7.833 -4.634 -3.526 1.00 95.06 84 SER A O 1
ATOM 652 N N . ALA A 1 85 ? 5.766 -4.757 -4.403 1.00 94.06 85 ALA A N 1
ATOM 653 C CA . ALA A 1 85 ? 5.165 -3.637 -3.696 1.00 94.06 85 ALA A CA 1
ATOM 654 C C . ALA A 1 85 ? 3.752 -4.016 -3.245 1.00 94.06 85 ALA A C 1
ATOM 656 O O . ALA A 1 85 ? 3.143 -4.933 -3.787 1.00 94.06 85 ALA A O 1
ATOM 657 N N . PHE A 1 86 ? 3.225 -3.285 -2.267 1.00 92.81 86 PHE A N 1
ATOM 658 C CA . PHE A 1 86 ? 1.886 -3.513 -1.738 1.00 92.81 86 PHE A CA 1
ATOM 659 C C . PHE A 1 86 ? 1.077 -2.225 -1.790 1.00 92.81 86 PHE A C 1
ATOM 661 O O . PHE A 1 86 ? 1.607 -1.142 -1.523 1.00 92.81 86 PHE A O 1
ATOM 668 N N . PHE A 1 87 ? -0.209 -2.361 -2.084 1.00 93.81 87 PHE A N 1
ATOM 669 C CA . PHE A 1 87 ? -1.217 -1.343 -1.807 1.00 93.81 87 PHE A CA 1
ATOM 670 C C . PHE A 1 87 ? -2.409 -2.004 -1.118 1.00 93.81 87 PHE A C 1
ATOM 672 O O . PHE A 1 87 ? -2.583 -3.219 -1.195 1.00 93.81 87 PHE A O 1
ATOM 679 N N . THR A 1 88 ? -3.210 -1.219 -0.412 1.00 92.88 88 THR A N 1
ATOM 680 C CA . THR A 1 88 ? -4.323 -1.731 0.390 1.00 92.88 88 THR A CA 1
ATOM 681 C C . THR A 1 88 ? -5.641 -1.326 -0.242 1.00 92.88 88 THR A C 1
ATOM 683 O O . THR A 1 88 ? -5.879 -0.143 -0.467 1.00 92.88 88 THR A O 1
ATOM 686 N N . VAL A 1 89 ? -6.518 -2.296 -0.484 1.00 92.88 89 VAL A N 1
ATOM 687 C CA . VAL A 1 89 ? -7.916 -2.053 -0.845 1.00 92.88 89 VAL A CA 1
ATOM 688 C C . VAL A 1 89 ? -8.735 -1.977 0.439 1.00 92.88 89 VAL A C 1
ATOM 690 O O . VAL A 1 89 ? -8.810 -2.943 1.203 1.00 92.88 89 VAL A O 1
ATOM 693 N N . HIS A 1 90 ? -9.349 -0.823 0.680 1.00 91.62 90 HIS A N 1
ATOM 694 C CA . HIS A 1 90 ? -10.221 -0.590 1.825 1.00 91.62 90 HIS A CA 1
ATOM 695 C C . HIS A 1 90 ? -11.668 -0.895 1.439 1.00 91.62 90 HIS A C 1
ATOM 697 O O . HIS A 1 90 ? -12.335 -0.079 0.804 1.00 91.62 90 HIS A O 1
ATOM 703 N N . VAL A 1 91 ? -12.167 -2.063 1.837 1.00 92.62 91 VAL A N 1
ATOM 704 C CA . VAL A 1 91 ? -13.576 -2.430 1.670 1.00 92.62 91 VAL A CA 1
ATOM 705 C C . VAL A 1 91 ? -14.360 -1.876 2.857 1.00 92.62 91 VAL A C 1
ATOM 707 O O . VAL A 1 91 ? -14.094 -2.203 4.016 1.00 92.62 91 VAL A O 1
ATOM 710 N N . LEU A 1 92 ? -15.328 -1.017 2.572 1.00 92.19 92 LEU A N 1
ATOM 711 C CA . LEU A 1 92 ? -16.137 -0.291 3.538 1.00 9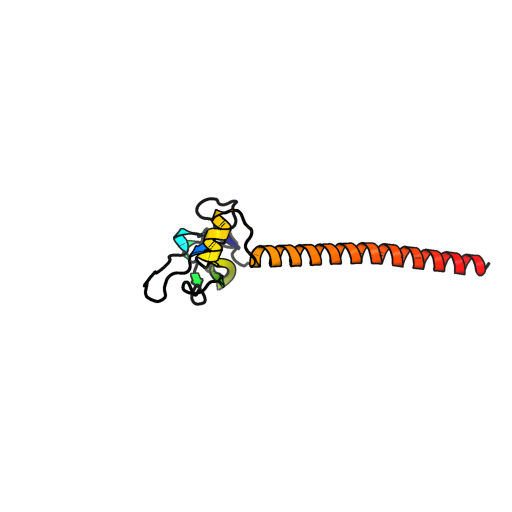2.19 92 LEU A CA 1
ATOM 712 C C . LEU A 1 92 ? -17.531 -0.898 3.621 1.00 92.19 92 LEU A C 1
ATOM 714 O O . LEU A 1 92 ? -18.182 -1.156 2.616 1.00 92.19 92 LEU A O 1
ATOM 718 N N . SER A 1 93 ? -18.049 -1.056 4.832 1.00 91.31 93 SER A N 1
ATOM 719 C CA . SER A 1 93 ? -19.475 -1.323 5.011 1.00 91.31 93 SER A CA 1
ATOM 720 C C . SER A 1 93 ? -20.314 -0.109 4.580 1.00 91.31 93 SER A C 1
ATOM 722 O O . SER A 1 93 ? -19.840 1.027 4.687 1.00 91.31 93 SER A O 1
ATOM 724 N N . PRO A 1 94 ? -21.605 -0.285 4.247 1.00 87.56 94 PRO A N 1
ATOM 725 C CA . PRO A 1 94 ? -22.497 0.838 3.934 1.00 87.56 94 PRO A CA 1
ATOM 726 C C . PRO A 1 94 ? -22.543 1.900 5.044 1.00 87.56 94 PRO A C 1
ATOM 728 O O . PRO A 1 94 ? -22.739 3.092 4.820 1.00 87.56 94 PRO A O 1
ATOM 731 N N . LYS A 1 95 ? -22.329 1.480 6.297 1.00 88.62 95 LYS A N 1
ATOM 732 C CA . LYS A 1 95 ? -22.220 2.391 7.440 1.00 88.62 95 LYS A CA 1
ATOM 733 C C . LYS A 1 95 ? -20.954 3.250 7.372 1.00 88.62 95 LYS A C 1
ATOM 735 O O . LYS A 1 95 ? -21.013 4.428 7.714 1.00 88.62 95 LYS A O 1
ATOM 740 N N . GLU A 1 96 ? -19.830 2.657 6.992 1.00 89.38 96 GLU A N 1
ATOM 741 C CA . GLU A 1 96 ? -18.533 3.324 6.867 1.00 89.38 96 GLU A CA 1
ATOM 742 C C . GLU A 1 96 ? -18.500 4.272 5.669 1.00 89.38 96 GLU A C 1
ATOM 744 O O . GLU A 1 96 ? -18.026 5.394 5.826 1.00 89.38 96 GLU A O 1
ATOM 749 N N . VAL A 1 97 ? -19.108 3.900 4.538 1.00 87.56 97 VAL A N 1
ATOM 750 C CA . VAL A 1 97 ? -19.298 4.801 3.385 1.00 87.56 97 VAL A CA 1
ATOM 751 C C . VAL A 1 97 ? -19.988 6.094 3.825 1.00 87.56 97 VAL A C 1
ATOM 753 O O . VAL A 1 97 ? -19.454 7.185 3.642 1.00 87.56 97 VAL A O 1
ATOM 756 N N . ARG A 1 98 ? -21.103 5.984 4.559 1.00 87.25 98 ARG A N 1
ATOM 757 C CA . ARG A 1 98 ? -21.831 7.150 5.097 1.00 87.25 98 ARG A CA 1
ATOM 758 C C . ARG A 1 98 ? -21.001 7.976 6.088 1.00 87.25 98 ARG A C 1
ATOM 760 O O . ARG A 1 98 ? -21.227 9.177 6.247 1.00 87.25 98 ARG A O 1
ATOM 767 N N . MET A 1 99 ? -20.058 7.358 6.802 1.00 85.62 99 MET A N 1
ATOM 768 C CA . MET A 1 99 ? -19.133 8.088 7.679 1.00 85.62 99 MET A CA 1
ATOM 769 C C . MET A 1 99 ? -18.135 8.907 6.863 1.00 85.62 99 MET A C 1
ATOM 771 O O . MET A 1 99 ? -17.977 10.093 7.151 1.00 85.62 99 MET A O 1
ATOM 775 N N . VAL A 1 100 ? -17.541 8.308 5.828 1.00 84.06 100 VAL A N 1
ATOM 776 C CA . VAL A 1 100 ? -16.608 8.984 4.914 1.00 84.06 100 VAL A CA 1
ATOM 777 C C . VAL A 1 100 ? -17.302 10.147 4.204 1.00 84.06 100 VAL A C 1
ATOM 779 O O . VAL A 1 100 ? -16.799 11.269 4.243 1.00 84.06 100 VAL A O 1
ATOM 782 N N . GLU A 1 101 ? -18.502 9.927 3.661 1.00 82.81 101 GLU A N 1
ATOM 783 C CA . GLU A 1 101 ? -19.306 10.974 3.011 1.00 82.81 101 GLU A CA 1
ATOM 784 C C . GLU A 1 101 ? -19.686 12.118 3.961 1.00 82.81 101 GLU A C 1
ATOM 786 O O . GLU A 1 101 ? -19.728 13.281 3.566 1.00 82.81 101 GLU A O 1
ATOM 791 N N . SER A 1 102 ? -19.939 11.812 5.238 1.00 83.81 102 SER A N 1
ATOM 792 C CA . SER A 1 102 ? -20.239 12.828 6.258 1.00 83.81 102 SER A CA 1
ATOM 793 C C . SER A 1 102 ? -18.995 13.511 6.840 1.00 83.81 102 SER A C 1
ATOM 795 O O . SER A 1 102 ? -19.117 14.297 7.784 1.00 83.81 102 SER A O 1
ATOM 797 N N . GLY A 1 103 ? -17.801 13.219 6.310 1.00 79.44 103 GLY A N 1
ATOM 798 C CA . GLY A 1 103 ? -16.527 13.776 6.772 1.00 79.44 103 GLY A CA 1
ATOM 799 C C . GLY A 1 103 ? -16.108 13.294 8.164 1.00 79.44 103 GLY A C 1
ATOM 800 O O . GLY A 1 103 ? -15.233 13.896 8.793 1.00 79.44 103 GLY A O 1
ATOM 801 N N . ARG A 1 104 ? -16.736 12.232 8.684 1.00 81.50 104 ARG A N 1
ATOM 802 C CA . ARG A 1 104 ? -16.344 11.613 9.953 1.00 81.50 104 ARG A CA 1
ATOM 803 C C . ARG A 1 104 ? -15.230 10.597 9.689 1.00 81.50 104 ARG A C 1
ATOM 805 O O . ARG A 1 104 ? -15.391 9.753 8.812 1.00 81.50 104 ARG A O 1
ATOM 812 N N . PRO A 1 105 ? -14.130 10.624 10.463 1.00 76.38 105 PRO A N 1
ATOM 813 C CA . PRO A 1 105 ? -13.046 9.671 10.272 1.00 76.38 105 PRO A CA 1
ATOM 814 C C . PRO A 1 105 ? -13.526 8.250 10.570 1.00 76.38 105 PRO A C 1
ATOM 816 O O . PRO A 1 105 ? -14.278 8.023 11.527 1.00 76.38 105 PRO A O 1
ATOM 819 N N . LEU A 1 106 ? -13.053 7.289 9.778 1.00 81.88 106 LEU A N 1
ATOM 820 C CA . LEU A 1 106 ? -13.324 5.876 10.016 1.00 81.88 106 LEU A CA 1
ATOM 821 C C . LEU A 1 106 ? -12.751 5.461 11.373 1.00 81.88 106 LEU A C 1
ATOM 823 O O . LEU A 1 106 ? -11.695 5.939 11.797 1.00 81.88 106 LEU A O 1
ATOM 827 N N . ARG A 1 107 ? -13.423 4.533 12.068 1.00 78.38 107 ARG A N 1
ATOM 828 C CA . ARG A 1 107 ? -12.944 4.069 13.380 1.00 78.38 107 ARG A CA 1
ATOM 829 C C . ARG A 1 107 ? -11.526 3.506 13.275 1.00 78.38 107 ARG A C 1
ATOM 831 O O . ARG A 1 107 ? -10.677 3.889 14.075 1.00 78.38 107 ARG A O 1
ATOM 838 N N . ARG A 1 108 ? -11.260 2.692 12.249 1.00 78.56 108 ARG A N 1
ATOM 839 C CA . ARG A 1 108 ? -9.930 2.125 11.982 1.00 78.56 108 ARG A CA 1
ATOM 840 C C . ARG A 1 108 ? -8.890 3.208 11.692 1.00 78.56 108 ARG A C 1
ATOM 842 O O . ARG A 1 108 ? -7.828 3.205 12.299 1.00 78.56 108 ARG A O 1
ATOM 849 N N . GLU A 1 109 ? -9.221 4.205 10.874 1.00 79.38 109 GLU A N 1
ATOM 850 C CA . GLU A 1 109 ? -8.329 5.341 10.601 1.00 79.38 109 GLU A CA 1
ATOM 851 C C . GLU A 1 109 ? -7.999 6.130 11.881 1.00 79.38 109 GLU A C 1
ATOM 853 O O . GLU A 1 109 ? -6.850 6.512 12.123 1.00 79.38 109 GLU A O 1
ATOM 858 N N . SER A 1 110 ? -8.995 6.339 12.749 1.00 77.31 110 SER A N 1
ATOM 859 C CA . SER A 1 110 ? -8.792 6.994 14.041 1.00 77.31 110 SER A CA 1
ATOM 860 C C . SER A 1 110 ? -7.892 6.172 14.969 1.00 77.31 110 SER A C 1
ATOM 862 O O . SER A 1 110 ? -7.045 6.742 15.653 1.00 77.31 110 SER A O 1
ATOM 864 N N . GLU A 1 111 ? -8.021 4.844 14.967 1.00 84.62 111 GLU A N 1
ATOM 865 C CA . GLU A 1 111 ? -7.175 3.932 15.739 1.00 84.62 111 GLU A CA 1
ATOM 866 C C . GLU A 1 111 ? -5.731 3.949 15.222 1.00 84.62 111 GLU A C 1
ATOM 868 O O . GLU A 1 111 ? -4.818 4.177 16.015 1.00 84.62 111 GLU A O 1
ATOM 873 N N . VAL A 1 112 ? -5.515 3.852 13.905 1.00 82.94 112 VAL A N 1
ATOM 874 C CA . VAL A 1 112 ? -4.181 3.938 13.280 1.00 82.94 112 VAL A CA 1
ATOM 875 C C . VAL A 1 112 ? -3.505 5.270 13.604 1.00 82.94 112 VAL A C 1
ATOM 877 O O . VAL A 1 112 ? -2.365 5.291 14.071 1.00 82.94 112 VAL A O 1
ATOM 880 N N . LYS A 1 113 ? -4.211 6.400 13.452 1.00 84.81 113 LYS A N 1
ATOM 881 C CA . LYS A 1 113 ? -3.672 7.725 13.814 1.00 84.81 113 LYS A CA 1
ATOM 882 C C . LYS A 1 113 ? -3.354 7.828 15.304 1.00 84.81 113 LYS A C 1
ATOM 884 O O . LYS A 1 113 ? -2.377 8.482 15.670 1.00 84.81 113 LYS A O 1
ATOM 889 N N . ARG A 1 114 ? -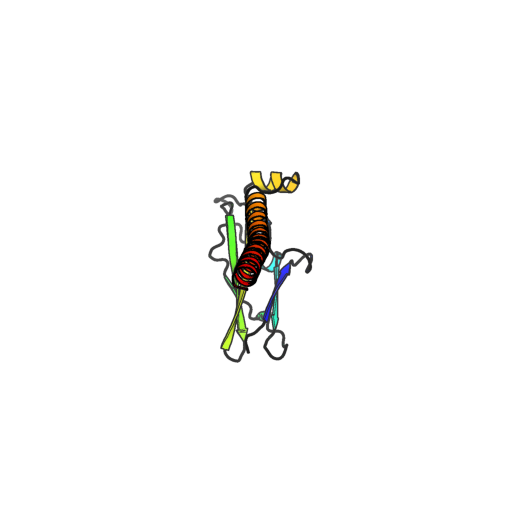4.152 7.202 16.176 1.00 85.31 114 ARG A N 1
ATOM 890 C CA . ARG A 1 114 ? -3.894 7.170 17.624 1.00 85.31 114 ARG A CA 1
ATOM 891 C C . ARG A 1 114 ? -2.654 6.350 17.959 1.00 85.31 114 ARG A C 1
ATOM 893 O O . ARG A 1 114 ? -1.845 6.837 18.743 1.00 85.31 114 ARG A O 1
ATOM 900 N N . VAL A 1 115 ? -2.478 5.179 17.347 1.00 87.50 115 VAL A N 1
ATOM 901 C CA . VAL A 1 115 ? -1.290 4.329 17.529 1.00 87.50 115 VAL A CA 1
ATOM 902 C C . VAL A 1 115 ? -0.039 5.037 17.007 1.00 87.50 115 VAL A C 1
ATOM 904 O O . VAL A 1 115 ? 0.912 5.211 17.761 1.00 87.50 115 VAL A O 1
ATOM 907 N N . ALA A 1 116 ? -0.069 5.563 15.779 1.00 85.31 116 ALA A N 1
ATOM 908 C CA . ALA A 1 116 ? 1.060 6.298 15.201 1.00 85.31 116 ALA A CA 1
ATOM 909 C C . ALA A 1 116 ? 1.432 7.545 16.026 1.00 85.31 116 ALA A C 1
ATOM 911 O O . ALA A 1 116 ? 2.609 7.868 16.210 1.00 85.31 116 ALA A O 1
ATOM 912 N N . ARG A 1 117 ? 0.431 8.257 16.564 1.00 89.50 117 ARG A N 1
ATOM 913 C CA . ARG A 1 117 ? 0.659 9.388 17.471 1.00 89.50 117 ARG A CA 1
ATOM 914 C C . ARG A 1 117 ? 1.266 8.935 18.799 1.00 89.50 117 ARG A C 1
ATOM 916 O O . ARG A 1 117 ? 2.155 9.626 19.286 1.00 89.50 117 ARG A O 1
ATOM 923 N N . ALA A 1 118 ? 0.805 7.823 19.372 1.00 87.69 118 ALA A N 1
ATOM 924 C CA . ALA A 1 118 ? 1.343 7.270 20.613 1.00 87.69 118 ALA A CA 1
ATOM 925 C C . ALA A 1 118 ? 2.807 6.841 20.444 1.00 87.69 118 ALA A C 1
ATOM 927 O O . ALA A 1 118 ? 3.653 7.292 21.206 1.00 87.69 118 ALA A O 1
ATOM 928 N N . GLU A 1 119 ? 3.131 6.107 19.380 1.00 92.31 119 GLU A N 1
ATOM 929 C CA . GLU A 1 119 ? 4.502 5.676 19.078 1.00 92.31 119 GLU A CA 1
ATOM 930 C C . GLU A 1 119 ? 5.447 6.873 18.848 1.00 92.31 119 GLU A C 1
ATOM 932 O O . GLU A 1 119 ? 6.593 6.900 19.305 1.00 92.31 119 GLU A O 1
ATOM 937 N N . LYS A 1 120 ? 4.963 7.929 18.175 1.00 90.44 120 LYS A N 1
ATOM 938 C CA . LYS A 1 120 ? 5.727 9.177 18.025 1.00 90.44 120 LYS A CA 1
ATOM 939 C C . LYS A 1 120 ? 5.977 9.857 19.374 1.00 90.44 120 LYS A C 1
ATOM 941 O O . LYS A 1 120 ? 7.051 10.424 19.563 1.00 90.44 120 LYS A O 1
ATOM 946 N N . ILE A 1 121 ? 5.001 9.829 20.284 1.00 87.88 121 ILE A N 1
ATOM 947 C CA . ILE A 1 121 ? 5.148 10.366 21.641 1.00 87.88 121 ILE A CA 1
ATOM 948 C C . ILE A 1 121 ? 6.161 9.533 22.427 1.00 87.88 121 ILE A C 1
ATOM 950 O O . ILE A 1 121 ? 7.055 10.129 23.018 1.00 87.88 121 ILE A O 1
ATOM 954 N N . GLU A 1 122 ? 6.092 8.202 22.377 1.00 91.06 122 GLU A N 1
ATOM 955 C CA . GLU A 1 122 ? 7.059 7.317 23.045 1.00 91.06 122 GLU A CA 1
ATOM 956 C C . GLU A 1 122 ? 8.491 7.621 22.601 1.00 91.06 122 GLU A C 1
ATOM 958 O O . GLU A 1 122 ? 9.339 7.933 23.435 1.00 91.06 122 GLU A O 1
ATOM 963 N N . ARG A 1 123 ? 8.744 7.715 21.289 1.00 87.31 123 ARG A N 1
ATOM 964 C CA . ARG A 1 123 ? 10.073 8.093 20.771 1.00 87.31 123 ARG A CA 1
ATOM 965 C C . ARG A 1 123 ? 10.562 9.463 21.245 1.00 87.31 123 ARG A C 1
ATOM 967 O O . ARG A 1 123 ? 11.770 9.693 21.318 1.00 87.31 123 ARG A O 1
ATOM 974 N N . ILE A 1 124 ? 9.658 10.407 21.496 1.00 88.62 124 ILE A N 1
ATOM 975 C CA . ILE A 1 124 ? 10.015 11.728 22.031 1.00 88.62 124 ILE A CA 1
ATOM 976 C C . ILE A 1 124 ? 10.317 11.626 23.529 1.00 88.62 124 ILE A C 1
ATOM 978 O O . ILE A 1 124 ? 11.318 12.184 23.978 1.00 88.62 124 ILE A O 1
ATOM 982 N N . VAL A 1 125 ? 9.487 10.904 24.284 1.00 85.81 125 VAL A N 1
ATOM 983 C CA . VAL A 1 125 ? 9.665 10.682 25.725 1.00 85.81 125 VAL A CA 1
ATOM 984 C C . VAL A 1 125 ? 10.986 9.968 25.996 1.00 85.81 125 VAL A C 1
ATOM 986 O O . VAL A 1 125 ? 11.734 10.431 26.852 1.00 85.81 125 VAL A O 1
ATOM 989 N N . ASP A 1 126 ? 11.339 8.945 25.217 1.00 89.00 126 ASP A N 1
ATOM 990 C CA . ASP A 1 126 ? 12.614 8.232 25.351 1.00 89.00 126 ASP A CA 1
ATOM 991 C C . ASP A 1 126 ? 13.819 9.156 25.148 1.00 89.00 126 ASP A C 1
ATOM 993 O O . ASP A 1 126 ? 14.770 9.132 25.930 1.00 89.00 126 ASP A O 1
ATOM 997 N N . LYS A 1 127 ? 13.773 10.038 24.140 1.00 86.00 127 LYS A N 1
ATOM 998 C CA . LYS A 1 127 ? 14.846 11.017 23.897 1.00 86.00 127 LYS A CA 1
ATOM 999 C C . LYS A 1 127 ? 14.988 12.017 25.040 1.00 86.00 127 LYS A C 1
ATOM 1001 O O . LYS A 1 127 ? 16.109 12.342 25.426 1.00 86.00 127 LYS A O 1
ATOM 1006 N N . ILE A 1 128 ? 13.872 12.510 25.575 1.00 88.81 128 ILE A N 1
ATOM 1007 C CA . ILE A 1 128 ? 13.884 13.441 26.710 1.00 88.81 128 ILE A CA 1
ATOM 1008 C C . ILE A 1 128 ? 14.397 12.729 27.965 1.00 88.81 128 ILE A C 1
ATOM 1010 O O . ILE A 1 128 ? 15.261 13.263 28.658 1.00 88.81 128 ILE A O 1
ATOM 1014 N N . SER A 1 129 ? 13.919 11.512 28.223 1.00 85.00 129 SER A N 1
ATOM 1015 C CA . SER A 1 129 ? 14.342 10.688 29.355 1.00 85.00 129 SER A CA 1
ATOM 1016 C C . SER A 1 129 ? 15.847 10.416 29.315 1.00 85.00 129 SER A C 1
ATOM 1018 O O . SER A 1 129 ? 16.539 10.660 30.301 1.00 85.00 129 SER A O 1
ATOM 1020 N N . TYR A 1 130 ? 16.389 10.043 28.150 1.00 88.38 130 TYR A N 1
ATOM 1021 C CA . TYR A 1 130 ? 17.828 9.862 27.950 1.00 88.38 130 TYR A CA 1
ATOM 1022 C C . TYR A 1 130 ? 18.638 11.118 28.307 1.00 88.38 130 TYR A C 1
ATOM 1024 O O . TYR A 1 130 ? 19.633 11.024 29.024 1.00 88.38 130 TYR A O 1
ATOM 1032 N N . ILE A 1 131 ? 18.200 12.301 27.858 1.00 89.81 131 ILE A N 1
ATOM 1033 C CA . ILE A 1 131 ? 18.886 13.572 28.150 1.00 89.81 131 ILE A CA 1
ATOM 1034 C C . ILE A 1 131 ? 18.878 13.873 29.654 1.00 89.81 131 ILE A C 1
ATOM 1036 O O . ILE A 1 131 ? 19.906 14.264 30.207 1.00 89.81 131 ILE A O 1
ATOM 1040 N N . VAL A 1 132 ? 17.741 13.678 30.326 1.00 91.25 132 VAL A N 1
ATOM 1041 C CA . VAL A 1 132 ? 17.617 13.929 31.770 1.00 91.25 132 VAL A CA 1
ATOM 1042 C C . VAL A 1 132 ? 18.488 12.961 32.568 1.00 91.25 132 VAL A C 1
ATOM 1044 O O . VAL A 1 132 ? 19.246 13.396 33.433 1.00 91.25 132 VAL A O 1
ATOM 1047 N N . ILE A 1 133 ? 18.439 11.665 32.250 1.00 89.56 133 ILE A N 1
ATOM 1048 C CA . ILE A 1 133 ? 19.267 10.640 32.899 1.00 89.56 133 ILE A CA 1
ATOM 1049 C C . ILE A 1 133 ? 20.754 10.960 32.707 1.00 89.56 133 ILE A C 1
ATOM 1051 O O . ILE A 1 133 ? 21.520 10.932 33.668 1.00 89.56 133 ILE A O 1
ATOM 1055 N N . PHE A 1 134 ? 21.163 11.328 31.493 1.00 91.25 134 PHE A N 1
ATOM 1056 C CA . PHE A 1 134 ? 22.545 11.697 31.194 1.00 91.25 134 PHE A CA 1
ATOM 1057 C C . PHE A 1 134 ? 23.014 12.920 31.997 1.00 91.25 134 PHE A C 1
ATOM 1059 O O . PHE A 1 134 ? 24.107 12.903 32.563 1.00 91.25 134 PHE A O 1
ATOM 1066 N N . ALA A 1 135 ? 22.176 13.955 32.115 1.00 91.94 135 ALA A N 1
ATOM 1067 C CA . ALA A 1 135 ? 22.484 15.138 32.919 1.00 91.94 135 ALA A CA 1
ATOM 1068 C C . ALA A 1 135 ? 22.636 14.807 34.415 1.00 91.94 135 ALA A C 1
ATOM 1070 O O . ALA A 1 135 ? 23.551 15.314 35.066 1.00 91.94 135 ALA A O 1
ATOM 1071 N N . VAL A 1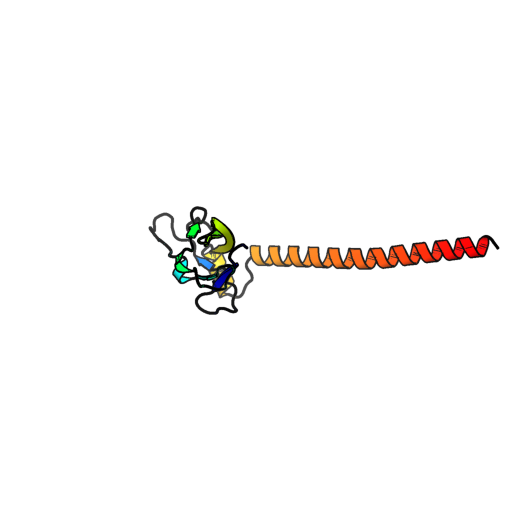 136 ? 21.787 13.924 34.953 1.00 93.38 136 VAL A N 1
ATOM 1072 C CA . VAL A 1 136 ? 21.886 13.453 36.344 1.00 93.38 136 VAL A CA 1
ATOM 1073 C C . VAL A 1 136 ? 23.180 12.670 36.568 1.00 93.38 136 VAL A C 1
ATOM 1075 O O . VAL A 1 136 ? 23.882 12.933 37.542 1.00 93.38 136 VAL A O 1
ATOM 1078 N N . ILE A 1 137 ? 23.539 11.760 35.656 1.00 91.75 137 ILE A N 1
ATOM 1079 C CA . ILE A 1 137 ? 24.787 10.984 35.741 1.00 91.75 137 ILE A CA 1
ATOM 1080 C C . ILE A 1 137 ? 26.006 11.914 35.738 1.00 91.75 137 ILE A C 1
ATOM 1082 O O . ILE A 1 137 ? 26.892 11.757 36.576 1.00 91.75 137 ILE A O 1
ATOM 1086 N N . ILE A 1 138 ? 26.039 12.913 34.849 1.00 93.31 138 ILE A N 1
ATOM 1087 C CA . ILE A 1 138 ? 27.114 13.917 34.823 1.00 93.31 138 ILE A CA 1
ATOM 1088 C C . ILE A 1 138 ? 27.180 14.682 36.147 1.00 93.31 138 ILE A C 1
ATOM 1090 O O . ILE A 1 138 ? 28.267 14.849 36.696 1.00 93.31 138 ILE A O 1
ATOM 1094 N N . GLY A 1 139 ? 26.038 15.128 36.673 1.00 91.38 139 GLY A N 1
ATOM 1095 C CA . GLY A 1 139 ? 25.984 15.843 37.948 1.00 91.38 139 GLY A CA 1
ATOM 1096 C C . GLY A 1 139 ? 26.542 15.018 39.108 1.00 91.38 139 GLY A C 1
ATOM 1097 O O . GLY A 1 139 ? 27.348 15.526 39.886 1.00 91.38 139 GLY A O 1
ATOM 1098 N N . VAL A 1 140 ? 26.177 13.734 39.187 1.00 91.62 140 VAL A N 1
ATOM 1099 C CA . VAL A 1 140 ? 26.703 12.805 40.201 1.00 91.62 140 VAL A CA 1
ATOM 1100 C C . VAL A 1 140 ? 28.211 12.610 40.039 1.00 91.62 140 VAL A C 1
ATOM 1102 O O . VAL A 1 140 ? 28.932 12.705 41.028 1.00 91.62 140 VAL A O 1
ATOM 1105 N N . LEU A 1 141 ? 28.709 12.410 38.813 1.00 88.62 141 LEU A N 1
ATOM 1106 C CA . LEU A 1 141 ? 30.146 12.266 38.553 1.00 88.62 141 LEU A CA 1
ATOM 1107 C C . LEU A 1 141 ? 30.935 13.503 39.003 1.00 88.62 141 LEU A C 1
ATOM 1109 O O . LEU A 1 141 ? 31.936 13.364 39.705 1.00 88.62 141 LEU A O 1
ATOM 1113 N N . ILE A 1 142 ? 30.462 14.707 38.661 1.00 90.56 142 ILE A N 1
ATOM 1114 C CA . ILE A 1 142 ? 31.093 15.969 39.079 1.00 90.56 142 ILE A CA 1
ATOM 1115 C C . ILE A 1 142 ? 31.089 16.098 40.606 1.00 90.56 142 ILE A C 1
ATOM 1117 O O . ILE A 1 142 ? 32.116 16.439 41.187 1.00 90.56 142 ILE A O 1
ATOM 1121 N N . PHE A 1 143 ? 29.962 15.800 41.259 1.00 90.81 143 PHE A N 1
ATOM 1122 C CA . PHE A 1 143 ? 29.846 15.866 42.715 1.00 90.81 143 PHE A CA 1
ATOM 1123 C C . PHE A 1 143 ? 30.835 14.918 43.406 1.00 90.81 143 PHE A C 1
ATOM 1125 O O . PHE A 1 143 ? 31.584 15.348 44.277 1.00 90.81 143 PHE A O 1
ATOM 1132 N N . THR A 1 144 ? 30.909 13.659 42.960 1.00 89.12 144 THR A N 1
ATOM 1133 C CA . THR A 1 144 ? 31.863 12.683 43.515 1.00 89.12 144 THR A CA 1
ATOM 1134 C C . THR A 1 144 ? 33.323 13.048 43.250 1.00 89.12 144 THR A C 1
ATOM 1136 O O . THR A 1 144 ? 34.183 12.736 44.064 1.00 89.12 144 THR A O 1
ATOM 1139 N N . TYR A 1 145 ? 33.618 13.714 42.130 1.00 85.94 145 TYR A N 1
ATOM 1140 C CA . TYR A 1 145 ? 34.973 14.161 41.814 1.00 85.94 145 TYR A CA 1
ATOM 1141 C C . TYR A 1 145 ? 35.411 15.330 42.705 1.00 85.94 145 TYR A C 1
ATOM 1143 O O . TYR A 1 145 ? 36.554 15.357 43.145 1.00 85.94 145 TYR A O 1
ATOM 1151 N N . LEU A 1 146 ? 34.514 16.282 42.984 1.00 86.25 146 LEU A N 1
ATOM 1152 C CA . LEU A 1 146 ? 34.801 17.418 43.867 1.00 86.25 146 LEU A CA 1
ATOM 1153 C C . LEU A 1 146 ? 34.939 17.012 45.339 1.00 86.25 146 LEU A C 1
ATOM 1155 O O . LEU A 1 146 ? 35.718 17.634 46.042 1.00 86.25 146 LEU A O 1
ATOM 1159 N N . ASP A 1 147 ? 34.210 15.991 45.796 1.00 82.56 147 ASP A N 1
ATOM 1160 C CA . ASP A 1 147 ? 34.300 15.482 47.177 1.00 82.56 147 ASP A CA 1
ATOM 1161 C C . ASP A 1 147 ? 35.592 14.676 47.439 1.00 82.56 147 ASP A C 1
ATOM 1163 O O . ASP A 1 147 ? 35.999 14.481 48.580 1.00 82.56 147 ASP A O 1
ATOM 1167 N N . ALA A 1 148 ? 36.258 14.201 46.379 1.00 77.94 148 ALA A N 1
ATOM 1168 C CA . ALA A 1 148 ? 37.481 13.400 46.467 1.00 77.94 148 ALA A CA 1
ATOM 1169 C C . ALA A 1 148 ? 38.791 14.222 46.545 1.00 77.94 148 ALA A C 1
ATOM 1171 O O . ALA A 1 148 ? 39.859 13.618 46.682 1.00 77.94 148 ALA A O 1
ATOM 1172 N N . PHE A 1 149 ? 38.726 15.557 46.444 1.00 67.12 149 PHE A N 1
ATOM 1173 C CA . PHE A 1 149 ? 39.863 16.493 46.493 1.00 67.12 149 PHE A CA 1
ATOM 1174 C C . PHE A 1 149 ? 39.720 17.492 47.643 1.00 67.12 149 PHE A C 1
ATOM 1176 O O . PHE A 1 149 ? 40.764 17.805 48.261 1.00 67.12 149 PHE A O 1
#

InterPro domains:
  IPR013783 Immunoglobulin-like fold [G3DSA:2.60.40.10] (14-92)